Protein AF-A0A1D1YT71-F1 (afdb_monomer)

Nearest PDB structures (foldseek):
  8dk2-assembly1_B  TM=1.576E-01  e=5.682E+00  Pseudomonas aeruginosa PA14

InterPro domains:
  IPR008862 T-complex 11 [PF05794] (28-150)
  IPR008862 T-complex 11 [PTHR12832] (1-152)

Mean predicted aligned error: 9.85 Å

Radius of gyration: 20.02 Å; Cα contacts (8 Å, |Δi|>4): 114; chains: 1; bounding box: 42×35×65 Å

Organism: NCBI:txid1678845

Sequence (153 aa):
MLVLRQTLLSDNLASPRATDVENAALCAAKHLTELLAQEPDLGIKEVVEALIGSSSEDKLQARREVMTRVLSKSLQAGDAVFTRVSRAVYLAARGVVLGGSGTAGRKMAELALQPVGGTALLDQVVEMADVLIVMAVTSVQIHRAWYECLLEA

Foldseek 3Di:
DVLQLVVVVVVCPPDDPPVVSVVLQVVLVVQLVVVCVVPVPDDLLNNLCSNLPPDDDPVSVVVSVVSSVVVVQCPDPPHPLVVLQVVLLVQLLVLCLVVPLDPRSLVRNCVSCVVNVNNVCSVVSSVVSVVVNVVVVVCCVVCVVVVVVVVVD

pLDDT: mean 81.67, std 12.73, range [48.16, 95.94]

Secondary structure (DSSP, 8-state):
-HHHHHHHHHH-SS---HHHHHHHHHHHHHHHHHHHHH-TT--HHHHHHHHH-S---HHHHHHHHHHHHHHHHHTSTT-HHHHHHHHHHHHHHHHHHHH-SSHHHHHHHHHHHGGGT-GGGHHHHHHHHHHHHHHHHHHHHHHHHHHHHHH--

Structure (mmCIF, N/CA/C/O backbone):
data_AF-A0A1D1YT71-F1
#
_entry.id   AF-A0A1D1YT71-F1
#
loop_
_atom_site.group_PDB
_atom_site.id
_atom_site.type_symbol
_atom_site.label_atom_id
_atom_site.label_alt_id
_atom_site.label_comp_id
_atom_site.label_asym_id
_atom_site.label_entity_id
_atom_site.label_seq_id
_atom_site.pdbx_PDB_ins_code
_atom_site.Cartn_x
_atom_site.Cartn_y
_atom_site.Cartn_z
_atom_site.occupancy
_atom_site.B_iso_or_equiv
_atom_site.auth_seq_id
_atom_site.auth_comp_id
_atom_site.auth_asym_id
_atom_site.auth_atom_id
_atom_site.pdbx_PDB_model_num
ATOM 1 N N . MET A 1 1 ? -6.536 3.018 10.453 1.00 56.12 1 MET A N 1
ATOM 2 C CA . MET A 1 1 ? -7.088 4.362 10.758 1.00 56.12 1 MET A CA 1
ATOM 3 C C . MET A 1 1 ? -8.611 4.411 10.891 1.00 56.12 1 MET A C 1
ATOM 5 O O . MET A 1 1 ? -9.090 5.133 11.754 1.00 56.12 1 MET A O 1
ATOM 9 N N . LEU A 1 2 ? -9.391 3.659 10.099 1.00 62.75 2 LEU A N 1
ATOM 10 C CA . LEU A 1 2 ? -10.863 3.691 10.176 1.00 62.75 2 LEU A CA 1
ATOM 11 C C . LEU A 1 2 ? -11.424 3.157 11.509 1.00 62.75 2 LEU A C 1
ATOM 13 O O . LEU A 1 2 ? -12.247 3.813 12.133 1.00 62.75 2 LEU A O 1
ATOM 17 N N . VAL A 1 3 ? -10.924 2.007 11.976 1.00 61.34 3 VAL A N 1
ATOM 18 C CA . VAL A 1 3 ? -11.346 1.389 13.249 1.00 61.34 3 VAL A CA 1
ATOM 19 C C . VAL A 1 3 ? -10.958 2.266 14.443 1.00 61.34 3 VAL A C 1
ATOM 21 O O . VAL A 1 3 ? -11.766 2.495 15.334 1.00 61.34 3 VAL A O 1
ATOM 24 N N . LEU A 1 4 ? -9.754 2.851 14.430 1.00 62.16 4 LEU A N 1
ATOM 25 C CA . LEU A 1 4 ? -9.318 3.793 15.464 1.00 62.16 4 LEU A CA 1
ATOM 26 C C . LEU A 1 4 ? -10.224 5.036 15.506 1.00 62.16 4 LEU A C 1
ATOM 28 O O . LEU A 1 4 ? -10.697 5.401 16.575 1.00 62.16 4 LEU A O 1
ATOM 32 N N . ARG A 1 5 ? -10.558 5.619 14.346 1.00 62.72 5 ARG A N 1
ATOM 33 C CA . ARG A 1 5 ? -11.540 6.713 14.252 1.00 62.72 5 ARG A CA 1
ATOM 34 C C . ARG A 1 5 ? -12.908 6.309 14.804 1.00 62.72 5 ARG A C 1
ATOM 36 O O . ARG A 1 5 ? -13.463 7.037 15.614 1.00 62.72 5 ARG A O 1
ATOM 43 N N . GLN A 1 6 ? -13.434 5.152 14.402 1.00 66.00 6 GLN A N 1
ATOM 44 C CA . GLN A 1 6 ? -14.737 4.665 14.868 1.00 66.00 6 GLN A CA 1
ATOM 45 C C . GLN A 1 6 ? -14.760 4.447 16.387 1.00 66.00 6 GLN A C 1
ATOM 47 O O . GLN A 1 6 ? -15.718 4.848 17.035 1.00 66.00 6 GLN A O 1
ATOM 52 N N . THR A 1 7 ? -13.683 3.897 16.954 1.00 64.12 7 THR A N 1
ATOM 53 C CA . THR A 1 7 ? -13.553 3.689 18.408 1.00 64.12 7 THR A CA 1
ATOM 54 C C . THR A 1 7 ? -13.371 4.993 19.198 1.00 64.12 7 THR A C 1
ATOM 56 O O . THR A 1 7 ? -13.945 5.149 20.268 1.00 64.12 7 THR A O 1
ATOM 59 N N . LEU A 1 8 ? -12.628 5.975 18.672 1.00 61.50 8 LEU A N 1
ATOM 60 C CA . LEU A 1 8 ? -12.470 7.287 19.318 1.00 61.50 8 LEU A CA 1
ATOM 61 C C . LEU A 1 8 ? -13.751 8.134 19.266 1.00 61.50 8 LEU A C 1
ATOM 63 O O . LEU A 1 8 ? -14.002 8.924 20.176 1.00 61.50 8 LEU A O 1
ATOM 67 N N . LEU A 1 9 ? -14.559 7.973 18.216 1.00 63.56 9 LEU A N 1
ATOM 68 C CA . LEU A 1 9 ? -15.859 8.635 18.090 1.00 63.56 9 LEU A CA 1
ATOM 69 C C . LEU A 1 9 ? -16.934 7.987 18.972 1.00 63.56 9 LEU A C 1
ATOM 71 O O . LEU A 1 9 ? -17.823 8.694 19.434 1.00 63.56 9 LEU A O 1
ATOM 75 N N . SER A 1 10 ? -16.859 6.677 19.233 1.00 65.00 10 SER A N 1
ATOM 76 C CA . SER A 1 10 ? -17.808 5.996 20.125 1.00 65.00 10 SER A CA 1
ATOM 77 C C . SER A 1 10 ? -17.564 6.284 21.608 1.00 65.00 10 SER A C 1
ATOM 79 O O . SER A 1 10 ? -18.523 6.328 22.374 1.00 65.00 10 SER A O 1
ATOM 81 N N . ASP A 1 11 ? -16.307 6.495 22.015 1.00 59.28 11 ASP A N 1
ATOM 82 C CA . ASP A 1 11 ? -15.942 6.721 23.424 1.00 59.28 11 ASP A CA 1
ATOM 83 C C . ASP A 1 11 ? -16.261 8.148 23.909 1.00 59.28 11 ASP A C 1
ATOM 85 O O . ASP A 1 11 ? -16.484 8.370 25.099 1.00 59.28 11 ASP A O 1
ATOM 89 N N . ASN A 1 12 ? -16.331 9.126 23.001 1.00 54.72 12 ASN A N 1
ATOM 90 C CA . ASN A 1 12 ? -16.535 10.526 23.353 1.00 54.72 12 ASN A CA 1
ATOM 91 C C . ASN A 1 12 ? -17.955 11.017 23.029 1.00 54.72 12 ASN A C 1
ATOM 93 O O . ASN A 1 12 ? -18.184 11.744 22.062 1.00 54.72 12 ASN A O 1
ATOM 97 N N . LEU A 1 13 ? -18.909 10.686 23.900 1.00 51.53 13 LEU A N 1
ATOM 98 C CA . LEU A 1 13 ? -20.282 11.220 23.881 1.00 51.53 13 LEU A CA 1
ATOM 99 C C . LEU A 1 13 ? -20.378 12.746 24.127 1.00 51.53 13 LEU A C 1
ATOM 101 O O . LEU A 1 13 ? -21.465 13.311 24.028 1.00 51.53 13 LEU A O 1
ATOM 105 N N . ALA A 1 14 ? -19.261 13.432 24.394 1.00 48.16 14 ALA A N 1
ATOM 106 C CA . ALA A 1 14 ? -19.165 14.888 24.465 1.00 48.16 14 ALA A CA 1
ATOM 107 C C . ALA A 1 14 ? -18.188 15.399 23.391 1.00 48.16 14 ALA A C 1
ATOM 109 O O . ALA A 1 14 ? -16.982 15.407 23.600 1.00 48.16 14 ALA A O 1
ATOM 110 N N . SER A 1 15 ? -18.737 15.773 22.229 1.00 53.31 15 SER A N 1
ATOM 111 C CA . SER A 1 15 ? -18.116 16.490 21.098 1.00 53.31 15 SER A CA 1
ATOM 112 C C . 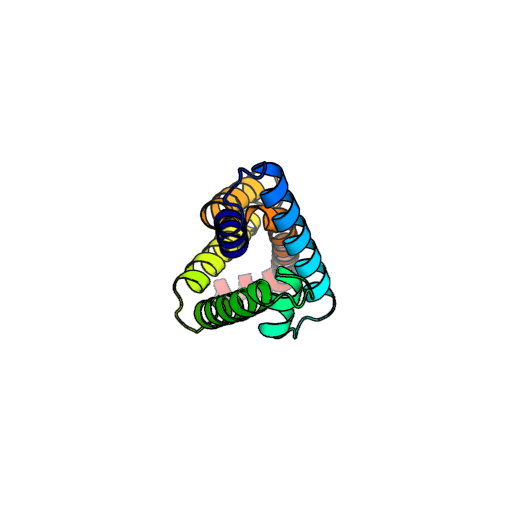SER A 1 15 ? -16.591 16.745 21.178 1.00 53.31 15 SER A C 1
ATOM 114 O O . SER A 1 15 ? -16.179 17.883 21.432 1.00 53.31 15 SER A O 1
ATOM 116 N N . PRO A 1 16 ? -15.728 15.756 20.874 1.00 53.00 16 PRO A N 1
ATOM 117 C CA . PRO A 1 16 ? -14.330 16.02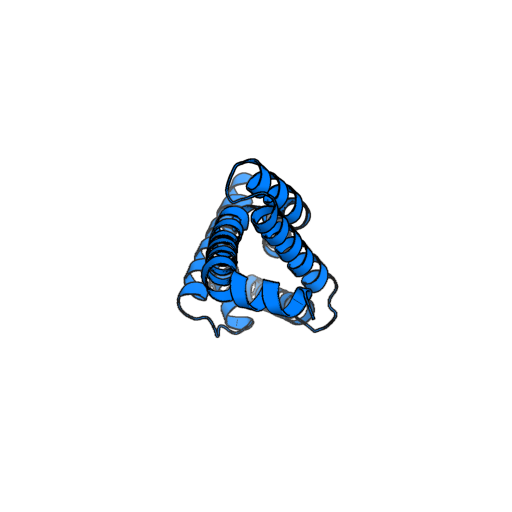9 20.562 1.00 53.00 16 PRO A CA 1
ATOM 118 C C . PRO A 1 16 ? -14.265 16.862 19.296 1.00 53.00 16 PRO A C 1
ATOM 120 O O . PRO A 1 16 ? -15.016 16.628 18.342 1.00 53.00 16 PRO A O 1
ATOM 123 N N . ARG A 1 17 ? -13.324 17.800 19.235 1.00 55.88 17 ARG A N 1
ATOM 124 C CA . ARG A 1 17 ? -13.031 18.486 17.982 1.00 55.88 17 ARG A CA 1
ATOM 125 C C . ARG A 1 17 ? -12.552 17.430 16.983 1.00 55.88 17 ARG A C 1
ATOM 127 O O . ARG A 1 17 ? -11.649 16.657 17.289 1.00 55.88 17 ARG A O 1
ATOM 134 N N . ALA A 1 18 ? -13.149 17.382 15.792 1.00 58.09 18 ALA A N 1
ATOM 135 C CA . ALA A 1 18 ? -12.798 16.396 14.761 1.00 58.09 18 ALA A CA 1
ATOM 136 C C . ALA A 1 18 ? -11.283 16.357 14.465 1.00 58.09 18 ALA A C 1
ATOM 138 O O . ALA A 1 18 ? -10.732 15.295 14.186 1.00 58.09 18 ALA A O 1
ATOM 139 N N . THR A 1 19 ? -10.608 17.501 14.625 1.00 61.88 19 THR A N 1
ATOM 140 C CA . THR A 1 19 ? -9.155 17.665 14.505 1.00 61.88 19 THR A CA 1
ATOM 141 C C . THR A 1 19 ? -8.359 16.851 15.521 1.00 61.88 19 THR A C 1
ATOM 143 O O . THR A 1 19 ? -7.293 16.347 15.191 1.00 61.88 19 THR A O 1
ATOM 146 N N . ASP A 1 20 ? -8.859 16.684 16.743 1.00 64.19 20 ASP A N 1
ATOM 147 C CA . ASP A 1 20 ? -8.115 16.035 17.827 1.00 64.19 20 ASP A CA 1
ATOM 148 C C . ASP A 1 20 ? -8.118 14.515 17.644 1.00 64.19 20 ASP A C 1
ATOM 150 O O . ASP A 1 20 ? -7.098 13.851 17.826 1.00 64.19 20 ASP A O 1
ATOM 154 N N . VAL A 1 21 ? -9.245 13.973 17.169 1.00 62.84 21 VAL A N 1
ATOM 155 C CA . VAL A 1 21 ? -9.373 12.564 16.770 1.00 62.84 21 VAL A CA 1
ATOM 156 C C . VAL A 1 21 ? -8.480 12.261 15.565 1.00 62.84 21 VAL A C 1
ATOM 158 O O . VAL A 1 21 ? -7.852 11.203 15.509 1.00 62.84 21 VAL A O 1
ATOM 161 N N . GLU A 1 22 ? -8.393 13.185 14.607 1.00 64.06 22 GLU A N 1
ATOM 162 C CA . GLU A 1 22 ? -7.529 13.039 13.434 1.00 64.06 22 GLU A CA 1
ATOM 163 C C . GLU A 1 22 ? -6.042 13.110 13.775 1.00 64.06 22 GLU A C 1
ATOM 165 O O . GLU A 1 22 ? -5.267 12.277 13.303 1.00 64.06 22 GLU A O 1
ATOM 170 N N . ASN A 1 23 ? -5.658 14.037 14.650 1.00 69.19 23 ASN A N 1
ATOM 171 C CA . ASN A 1 23 ? -4.286 14.182 15.120 1.00 69.19 23 ASN A CA 1
ATOM 172 C C . ASN A 1 23 ? -3.838 12.972 15.947 1.00 69.19 23 ASN A C 1
ATOM 174 O O . ASN A 1 23 ? -2.752 12.447 15.711 1.00 69.19 23 ASN A O 1
ATOM 178 N N . ALA A 1 24 ? -4.681 12.473 16.858 1.00 70.88 24 ALA A N 1
ATOM 179 C CA . ALA A 1 24 ? -4.388 11.264 17.630 1.00 70.88 24 ALA A CA 1
ATOM 180 C C . ALA A 1 24 ? -4.202 10.046 16.715 1.00 70.88 24 ALA A C 1
ATOM 182 O O . ALA A 1 24 ? -3.267 9.261 16.877 1.00 70.88 24 ALA A O 1
ATOM 183 N N . ALA A 1 25 ? -5.061 9.925 15.703 1.00 69.50 25 ALA A N 1
ATOM 184 C CA . ALA A 1 25 ? -4.959 8.863 14.725 1.00 69.50 25 ALA A CA 1
ATOM 185 C C . ALA A 1 25 ? -3.659 8.981 13.903 1.00 69.50 25 ALA A C 1
ATOM 187 O O . ALA A 1 25 ? -2.973 7.980 13.693 1.00 69.50 25 ALA A O 1
ATOM 188 N N . LEU A 1 26 ? -3.291 10.189 13.458 1.00 72.06 26 LEU A N 1
ATOM 189 C CA . LEU A 1 26 ? -2.045 10.437 12.723 1.00 72.06 26 LEU A CA 1
ATOM 190 C C . LEU A 1 26 ? -0.807 10.130 13.571 1.00 72.06 26 LEU A C 1
ATOM 192 O O . LEU A 1 26 ? 0.125 9.513 13.061 1.00 72.06 26 LEU A O 1
ATOM 196 N N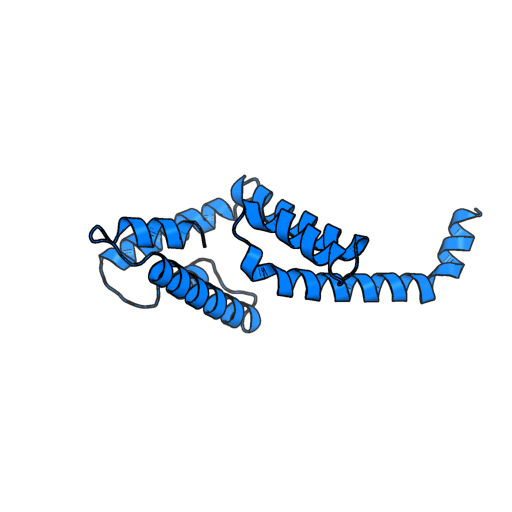 . CYS A 1 27 ? -0.803 10.499 14.853 1.00 76.81 27 CYS A N 1
ATOM 197 C CA . CYS A 1 27 ? 0.278 10.152 15.778 1.00 76.81 27 CYS A CA 1
ATOM 198 C C . CYS A 1 27 ? 0.412 8.635 15.950 1.00 76.81 27 CYS A C 1
ATOM 200 O O . CYS A 1 27 ? 1.516 8.113 15.824 1.00 76.81 27 CYS A O 1
ATOM 202 N N . ALA A 1 28 ? -0.698 7.917 16.152 1.00 73.75 28 ALA A N 1
ATOM 203 C CA . ALA A 1 28 ? -0.678 6.457 16.248 1.00 73.75 28 ALA A CA 1
ATOM 204 C C . ALA A 1 28 ? -0.183 5.800 14.946 1.00 73.75 28 ALA A C 1
ATOM 206 O O . ALA A 1 28 ? 0.583 4.841 14.985 1.00 73.75 28 ALA A O 1
ATOM 207 N N . ALA A 1 29 ? -0.572 6.335 13.783 1.00 73.94 29 ALA A N 1
ATOM 208 C CA . ALA A 1 29 ? -0.094 5.848 12.490 1.00 73.94 29 ALA A CA 1
ATOM 209 C C . ALA A 1 29 ? 1.413 6.079 12.296 1.00 73.94 29 ALA A C 1
ATOM 211 O O . ALA A 1 29 ? 2.104 5.178 11.822 1.00 73.94 29 ALA A O 1
ATOM 212 N N . LYS A 1 30 ? 1.933 7.251 12.685 1.00 80.50 30 LYS A N 1
ATOM 213 C CA . LYS A 1 30 ? 3.375 7.541 12.650 1.00 80.50 30 LYS A CA 1
ATOM 214 C C . LYS A 1 30 ? 4.154 6.610 13.574 1.00 80.50 30 LYS A C 1
ATOM 216 O O . LYS A 1 30 ? 5.086 5.963 13.117 1.00 80.50 30 LYS A O 1
ATOM 221 N N . HIS A 1 31 ? 3.706 6.467 14.819 1.00 82.56 31 HIS A N 1
ATOM 222 C CA . HIS A 1 31 ? 4.350 5.593 15.797 1.00 82.56 31 HIS A CA 1
ATOM 223 C C . HIS A 1 31 ? 4.385 4.130 15.336 1.00 82.56 31 HIS A C 1
ATOM 225 O O . HIS A 1 31 ? 5.425 3.482 15.396 1.00 82.56 31 HIS A O 1
ATOM 231 N N . LEU A 1 32 ? 3.274 3.625 14.792 1.00 81.62 32 LEU A N 1
ATOM 232 C CA . LEU A 1 32 ? 3.234 2.295 14.185 1.00 81.62 32 LEU A CA 1
ATOM 233 C C . LEU A 1 32 ? 4.209 2.141 13.019 1.00 81.62 32 LEU A C 1
ATOM 235 O O . LEU A 1 32 ? 4.829 1.096 12.873 1.00 81.62 32 LEU A O 1
ATOM 239 N N . THR A 1 33 ? 4.307 3.159 12.169 1.00 79.38 33 THR A N 1
ATOM 240 C CA . THR A 1 33 ? 5.202 3.137 11.010 1.00 79.38 33 THR A CA 1
ATOM 241 C C . THR A 1 33 ? 6.661 3.069 11.455 1.00 79.38 33 THR A C 1
ATOM 243 O O . THR A 1 33 ? 7.435 2.303 10.892 1.00 79.38 33 THR A O 1
ATOM 246 N N . GLU A 1 34 ? 7.027 3.834 12.483 1.00 84.94 34 GLU A N 1
ATOM 247 C CA . GLU A 1 34 ? 8.368 3.819 13.075 1.00 84.94 34 GLU A CA 1
ATOM 248 C C . GLU A 1 34 ? 8.687 2.468 13.729 1.00 84.94 34 GLU A C 1
ATOM 250 O O . GLU A 1 34 ? 9.774 1.935 13.516 1.00 84.94 34 GLU A O 1
ATOM 255 N N . LEU A 1 35 ? 7.732 1.881 14.460 1.00 84.75 35 LEU A N 1
ATOM 256 C CA . LEU A 1 35 ? 7.891 0.551 15.056 1.00 84.75 35 LEU A CA 1
ATOM 257 C C . LEU A 1 35 ? 8.080 -0.536 13.993 1.00 84.75 35 LEU A C 1
ATOM 259 O O . LEU A 1 35 ? 9.013 -1.326 14.089 1.00 84.75 35 LEU A O 1
ATOM 263 N N . LEU A 1 36 ? 7.251 -0.537 12.946 1.00 81.56 36 LEU A N 1
ATOM 264 C CA . LEU A 1 36 ? 7.362 -1.495 11.840 1.00 81.56 36 LEU A CA 1
ATOM 265 C C . LEU A 1 36 ? 8.655 -1.324 11.028 1.00 81.56 36 LEU A C 1
ATOM 267 O O . LEU A 1 36 ? 9.122 -2.284 10.422 1.00 81.56 36 LEU A O 1
ATOM 271 N N . ALA A 1 37 ? 9.239 -0.122 11.006 1.00 81.62 37 ALA A N 1
ATOM 272 C CA . ALA A 1 37 ? 10.533 0.113 10.372 1.00 81.62 37 ALA A CA 1
ATOM 273 C C . ALA A 1 37 ? 11.707 -0.467 11.184 1.00 81.62 37 ALA A C 1
ATOM 275 O O . ALA A 1 37 ? 12.736 -0.801 10.599 1.00 81.62 37 ALA A O 1
ATOM 276 N N . GLN A 1 38 ? 11.570 -0.580 12.510 1.00 85.50 38 GLN A N 1
ATOM 277 C CA . GLN A 1 38 ? 12.596 -1.146 13.396 1.00 85.50 38 GLN A CA 1
ATOM 278 C C . GLN A 1 38 ? 12.452 -2.665 13.554 1.00 85.50 38 GLN A C 1
ATOM 280 O O . GLN A 1 38 ? 13.454 -3.378 13.521 1.00 85.50 38 GLN A O 1
ATOM 285 N N . GLU A 1 39 ? 11.220 -3.159 13.689 1.00 83.06 39 GLU A N 1
ATOM 286 C CA . GLU A 1 39 ? 10.907 -4.573 13.901 1.00 83.06 39 GLU A CA 1
ATOM 287 C C . GLU A 1 39 ? 9.877 -5.060 12.865 1.00 83.06 39 GLU A C 1
ATOM 289 O O . GLU A 1 39 ? 8.669 -4.904 13.056 1.00 83.06 39 GLU A O 1
ATOM 294 N N . PRO A 1 40 ? 10.318 -5.670 11.749 1.00 71.81 40 PRO A N 1
ATOM 295 C CA . PRO A 1 40 ? 9.402 -6.117 10.698 1.00 71.81 40 PRO A CA 1
ATOM 296 C C . PRO A 1 40 ? 8.538 -7.323 11.113 1.00 71.81 40 PRO A C 1
ATOM 298 O O . PRO A 1 40 ? 7.478 -7.535 10.527 1.00 71.81 40 PRO A O 1
ATOM 301 N N . ASP A 1 41 ? 8.950 -8.074 12.142 1.00 79.06 41 ASP A N 1
ATOM 302 C CA . ASP A 1 41 ? 8.287 -9.298 12.623 1.00 79.06 41 ASP A CA 1
ATOM 303 C C . ASP A 1 41 ? 7.338 -9.047 13.816 1.00 79.06 41 ASP A C 1
ATOM 305 O O . ASP A 1 41 ? 7.167 -9.893 14.697 1.00 79.06 41 ASP A O 1
ATOM 309 N N . LEU A 1 42 ? 6.704 -7.872 13.861 1.00 80.94 42 LEU A N 1
ATOM 310 C CA . LEU A 1 42 ? 5.731 -7.528 14.899 1.00 80.94 42 LEU A CA 1
ATOM 311 C C . LEU A 1 42 ? 4.450 -8.366 14.774 1.00 80.94 42 LEU A C 1
ATOM 313 O O . LEU A 1 42 ? 3.805 -8.436 13.723 1.00 80.94 42 LEU A O 1
ATOM 317 N N . GLY A 1 43 ? 4.033 -8.967 15.887 1.00 83.25 43 GLY A N 1
ATOM 318 C CA . GLY A 1 43 ? 2.766 -9.676 15.974 1.00 83.25 43 GLY A CA 1
ATOM 319 C C . GLY A 1 43 ? 1.555 -8.735 16.041 1.00 83.25 43 GLY A C 1
ATOM 320 O O . GLY A 1 43 ? 1.631 -7.528 16.280 1.00 83.25 43 GLY A O 1
ATOM 321 N N . ILE A 1 44 ? 0.367 -9.309 15.832 1.00 83.75 44 ILE A N 1
ATOM 322 C CA . ILE A 1 44 ? 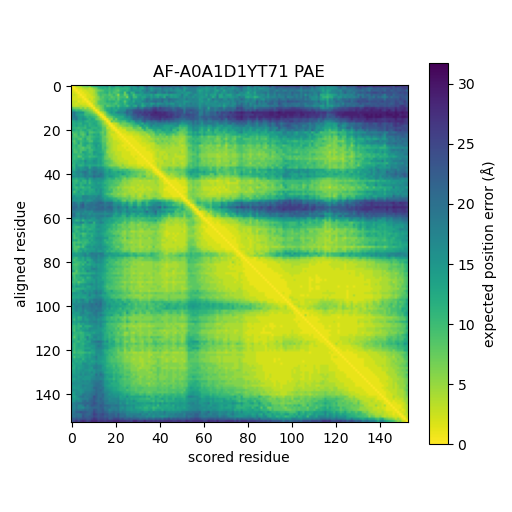-0.902 -8.556 15.825 1.00 83.75 44 ILE A CA 1
ATOM 323 C C . ILE A 1 44 ? -1.172 -7.905 17.188 1.00 83.75 44 ILE A C 1
ATOM 325 O O . ILE A 1 44 ? -1.829 -6.866 17.254 1.00 83.75 44 ILE A O 1
ATOM 329 N N . LYS A 1 45 ? -0.702 -8.515 18.282 1.00 82.31 45 LYS A N 1
ATOM 330 C CA . LYS A 1 45 ? -0.919 -7.981 19.628 1.00 82.31 45 LYS A CA 1
ATOM 331 C C . LYS A 1 45 ? -0.129 -6.695 19.805 1.00 82.31 45 LYS A C 1
ATOM 333 O O . LYS A 1 45 ? -0.730 -5.685 20.142 1.00 82.31 45 LYS A O 1
ATOM 338 N N . GLU A 1 46 ? 1.150 -6.727 19.471 1.00 81.81 46 GLU A N 1
ATOM 339 C CA . GLU A 1 46 ? 2.111 -5.632 19.562 1.00 81.81 46 GLU A CA 1
ATOM 340 C C . GLU A 1 46 ? 1.654 -4.430 18.719 1.00 81.81 46 GLU A C 1
ATOM 342 O O . GLU A 1 46 ? 1.629 -3.296 19.200 1.00 81.81 46 GLU A O 1
ATOM 347 N N . VAL A 1 47 ? 1.151 -4.686 17.505 1.00 83.75 47 VAL A N 1
ATOM 348 C CA . VAL A 1 47 ? 0.529 -3.657 16.651 1.00 83.75 47 VAL A CA 1
ATOM 349 C C . VAL A 1 47 ? -0.683 -3.007 17.333 1.00 83.75 47 VAL A C 1
ATOM 351 O O . VAL A 1 47 ? -0.861 -1.789 17.271 1.00 83.75 47 VAL A O 1
ATOM 354 N N . VAL A 1 48 ? -1.534 -3.789 18.001 1.00 82.56 48 VAL A N 1
ATOM 355 C CA . VAL A 1 48 ? -2.683 -3.244 18.743 1.00 82.56 48 VAL A CA 1
ATOM 356 C C . VAL A 1 48 ? -2.238 -2.432 19.957 1.00 82.56 48 VAL A C 1
ATOM 358 O O . VAL A 1 48 ? -2.854 -1.404 20.248 1.00 82.56 48 VAL A O 1
ATOM 361 N N . GLU A 1 49 ? -1.178 -2.846 20.651 1.00 81.50 49 GLU A N 1
ATOM 362 C CA . GLU A 1 49 ? -0.646 -2.092 21.792 1.00 81.50 49 GLU A CA 1
ATOM 363 C C . GLU A 1 49 ? -0.120 -0.723 21.358 1.00 81.50 49 GLU A C 1
ATOM 365 O O . GLU A 1 49 ? -0.443 0.283 21.990 1.00 81.50 49 GLU A O 1
ATOM 370 N N . ALA A 1 50 ? 0.581 -0.667 20.226 1.00 78.19 50 ALA A N 1
ATOM 371 C CA . ALA A 1 50 ? 1.044 0.583 19.633 1.00 78.19 50 ALA A CA 1
ATOM 372 C C . ALA A 1 50 ? -0.105 1.508 19.175 1.00 78.19 50 ALA A C 1
ATOM 374 O O . ALA A 1 50 ? 0.048 2.729 19.167 1.00 78.19 50 ALA A O 1
ATOM 375 N N . LEU A 1 51 ? -1.273 0.954 18.819 1.00 74.38 51 LEU A N 1
ATOM 376 C CA . LEU A 1 51 ? -2.462 1.718 18.400 1.00 74.38 51 LEU A CA 1
ATOM 377 C C . LEU A 1 51 ? -3.271 2.312 19.556 1.00 74.38 51 LEU A C 1
ATOM 379 O O . LEU A 1 51 ? -3.840 3.393 19.404 1.00 74.38 51 LEU A O 1
ATOM 383 N N . ILE A 1 52 ? -3.403 1.575 20.660 1.00 72.62 52 ILE A N 1
ATOM 384 C CA . ILE A 1 52 ? -4.263 1.945 21.799 1.00 72.62 52 ILE A CA 1
ATOM 385 C C . ILE A 1 52 ? -3.454 2.642 22.906 1.00 72.62 52 ILE A C 1
ATOM 387 O O . ILE A 1 52 ? -4.022 3.369 23.721 1.00 72.62 52 ILE A O 1
ATOM 391 N N . GLY A 1 53 ? -2.130 2.477 22.907 1.00 65.00 53 GLY A N 1
ATOM 392 C CA . GLY A 1 53 ? -1.272 2.860 24.020 1.00 65.00 53 GLY A CA 1
ATOM 393 C C . GLY A 1 53 ? -1.293 1.805 25.131 1.00 65.00 53 GLY A C 1
ATOM 394 O O . GLY A 1 53 ? -2.177 0.949 25.206 1.00 65.00 53 GLY A O 1
ATOM 395 N N . SER A 1 54 ? -0.296 1.847 26.011 1.00 56.19 54 SER A N 1
ATOM 396 C CA . SER A 1 54 ? -0.065 0.848 27.066 1.00 56.19 54 SER A CA 1
ATOM 397 C C . SER A 1 54 ? -0.931 1.021 28.327 1.00 56.19 54 SER A C 1
ATOM 399 O O . SER A 1 54 ? -0.657 0.385 29.342 1.00 56.19 54 SER A O 1
ATOM 401 N N . SER A 1 55 ? -1.964 1.872 28.304 1.00 54.22 55 SER A N 1
ATOM 402 C CA . SER A 1 55 ? -2.767 2.165 29.500 1.00 54.22 55 SER A CA 1
ATOM 403 C C . SER A 1 55 ? -3.730 1.020 29.849 1.00 54.22 55 SER A C 1
ATOM 405 O O . SER A 1 55 ? -4.413 0.476 28.981 1.00 54.22 55 SER A O 1
ATOM 407 N N . SER A 1 56 ? -3.775 0.659 31.135 1.00 54.00 56 SER A N 1
ATOM 408 C CA . SER A 1 56 ? -4.432 -0.539 31.672 1.00 54.00 56 SER A CA 1
ATOM 409 C C . SER A 1 56 ? -5.861 -0.311 32.178 1.00 54.00 56 SER A C 1
ATOM 411 O O . SER A 1 56 ? -6.326 -1.060 33.033 1.00 54.00 56 SER A O 1
ATOM 413 N N . GLU A 1 57 ? -6.556 0.737 31.734 1.00 66.19 57 GLU A N 1
ATOM 414 C CA . GLU A 1 57 ? -7.953 0.925 32.141 1.00 66.19 57 GLU A CA 1
ATOM 415 C C . GLU A 1 57 ? -8.834 -0.206 31.586 1.00 66.19 57 GLU A C 1
ATOM 417 O O . GLU A 1 57 ? -8.715 -0.577 30.418 1.00 66.19 57 GLU A O 1
ATOM 422 N N . ASP A 1 58 ? -9.771 -0.726 32.384 1.00 60.09 58 ASP A N 1
ATOM 423 C CA . ASP A 1 58 ? -10.638 -1.858 32.004 1.00 60.09 58 ASP A CA 1
ATOM 424 C C . ASP A 1 58 ? -11.395 -1.631 30.677 1.00 60.09 58 ASP A C 1
ATOM 426 O O . ASP A 1 58 ? -11.646 -2.564 29.908 1.00 60.09 58 ASP A O 1
ATOM 430 N N . LYS A 1 59 ? -11.707 -0.368 30.348 1.00 62.50 59 LYS A N 1
ATOM 431 C CA . LYS A 1 59 ? -12.305 0.029 29.059 1.00 62.50 59 LYS A CA 1
ATOM 432 C C . LYS A 1 59 ? -11.343 -0.146 27.876 1.00 62.50 59 LYS A C 1
ATOM 434 O O . LYS A 1 59 ? -11.775 -0.504 26.780 1.00 62.50 59 LYS A O 1
ATOM 439 N N . LEU A 1 60 ? -10.046 0.070 28.088 1.00 69.81 60 LEU A N 1
ATOM 440 C CA . LEU A 1 60 ? -9.001 -0.120 27.081 1.00 69.81 60 LEU A CA 1
ATOM 441 C C . LEU A 1 60 ? -8.704 -1.604 26.847 1.00 69.81 60 LEU A C 1
ATOM 443 O O . LEU A 1 60 ? -8.408 -1.984 25.714 1.00 69.81 60 LEU A O 1
ATOM 447 N N . GLN A 1 61 ? -8.876 -2.454 27.863 1.00 73.88 61 GLN A N 1
ATOM 448 C CA . GLN A 1 61 ? -8.706 -3.902 27.720 1.00 73.88 61 GLN A CA 1
ATOM 449 C C . GLN A 1 61 ? -9.762 -4.516 26.788 1.00 73.88 61 GLN A C 1
ATOM 451 O O . GLN A 1 61 ? -9.418 -5.218 25.834 1.00 73.88 61 GLN A O 1
ATOM 456 N N . ALA A 1 62 ? -11.043 -4.181 26.983 1.00 75.75 62 ALA A N 1
ATOM 457 C CA . ALA A 1 62 ? -12.110 -4.617 26.077 1.00 75.75 62 ALA A CA 1
ATOM 458 C C . ALA A 1 62 ? -11.878 -4.114 24.636 1.00 75.75 62 ALA A C 1
ATOM 460 O O . ALA A 1 62 ? -12.107 -4.832 23.659 1.00 75.75 62 ALA A O 1
ATOM 461 N N . ARG A 1 63 ? -11.360 -2.888 24.490 1.00 72.12 63 ARG A N 1
ATOM 462 C CA . ARG A 1 63 ? -11.011 -2.293 23.192 1.00 72.12 63 ARG A CA 1
ATOM 463 C C . ARG A 1 63 ? -9.839 -3.007 22.519 1.00 72.12 63 ARG A C 1
ATOM 465 O O . ARG A 1 63 ? -9.895 -3.238 21.309 1.00 72.12 63 ARG A O 1
ATOM 472 N N . ARG A 1 64 ? -8.818 -3.397 23.287 1.00 80.00 64 ARG A N 1
ATOM 473 C CA . ARG A 1 64 ? -7.676 -4.193 22.819 1.00 80.00 64 ARG A CA 1
ATOM 474 C C . ARG A 1 64 ? -8.154 -5.522 22.251 1.00 80.00 64 ARG A C 1
ATOM 476 O O . ARG A 1 64 ? -7.836 -5.832 21.108 1.00 80.00 64 ARG A O 1
ATOM 483 N N . GLU A 1 65 ? -9.005 -6.245 22.972 1.00 82.62 65 GLU A N 1
ATOM 484 C CA . GLU A 1 65 ? -9.547 -7.526 22.501 1.00 82.62 65 GLU A CA 1
ATOM 485 C C . GLU A 1 65 ? -10.359 -7.397 21.208 1.00 82.62 65 GLU A C 1
ATOM 487 O O . GLU A 1 65 ? -10.184 -8.191 20.276 1.00 82.62 65 GLU A O 1
ATOM 492 N N . VAL A 1 66 ? -11.224 -6.380 21.120 1.00 82.56 66 VAL A N 1
ATOM 493 C CA . VAL A 1 66 ? -11.995 -6.107 19.899 1.00 82.56 66 VAL A CA 1
ATOM 494 C C . VAL A 1 66 ? -11.057 -5.786 18.738 1.00 82.56 66 VAL A C 1
ATOM 496 O O . VAL A 1 66 ? -11.210 -6.356 1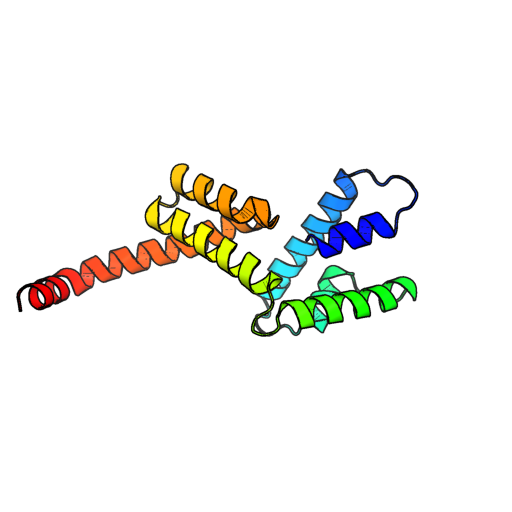7.658 1.00 82.56 66 VAL A O 1
ATOM 499 N N . MET A 1 67 ? -10.063 -4.922 18.946 1.00 80.94 67 MET A N 1
ATOM 500 C CA . MET A 1 67 ? -9.145 -4.506 17.887 1.00 80.94 67 MET A CA 1
ATOM 501 C C . MET A 1 67 ? -8.243 -5.654 17.424 1.00 80.94 67 MET A C 1
ATOM 503 O O . MET A 1 67 ? -8.098 -5.846 16.218 1.00 80.94 67 MET A O 1
ATOM 507 N N . THR A 1 68 ? -7.729 -6.477 18.343 1.00 85.75 68 THR A N 1
ATOM 508 C CA . THR A 1 68 ? -6.983 -7.702 18.016 1.00 85.75 68 THR A CA 1
ATOM 509 C C . THR A 1 68 ? -7.838 -8.664 17.202 1.00 85.75 68 THR A C 1
ATOM 511 O O . THR A 1 68 ? -7.377 -9.172 16.180 1.00 85.75 68 THR A O 1
ATOM 514 N N . ARG A 1 69 ? -9.101 -8.884 17.590 1.00 86.00 69 ARG A N 1
ATOM 515 C CA . ARG A 1 69 ? -10.015 -9.762 16.845 1.00 86.00 69 ARG A CA 1
ATOM 516 C C . ARG A 1 69 ? -10.307 -9.222 15.446 1.00 86.00 69 ARG A C 1
ATOM 518 O O . ARG A 1 69 ? -10.288 -9.984 14.483 1.00 86.00 69 ARG A O 1
ATOM 525 N N . VAL A 1 70 ? -10.569 -7.921 15.328 1.00 85.38 70 VAL A N 1
ATOM 526 C CA . VAL A 1 70 ? -10.853 -7.265 14.043 1.00 85.38 70 VAL A CA 1
ATOM 527 C C . VAL A 1 70 ? -9.633 -7.309 13.130 1.00 85.38 70 VAL A C 1
ATOM 529 O O . VAL A 1 70 ? -9.780 -7.684 11.970 1.00 85.38 70 VAL A O 1
ATOM 532 N N . LEU A 1 71 ? -8.440 -6.981 13.630 1.00 84.94 71 LEU A N 1
ATOM 533 C CA . LEU A 1 71 ? -7.198 -7.049 12.854 1.00 84.94 71 LEU A CA 1
ATOM 534 C C . LEU A 1 71 ? -6.876 -8.481 12.438 1.00 84.94 71 LEU A C 1
ATOM 536 O O . LEU A 1 71 ? -6.623 -8.720 11.264 1.00 84.94 71 LEU A O 1
ATOM 540 N N . SER A 1 72 ? -6.962 -9.439 13.361 1.00 87.25 72 SER A N 1
ATOM 541 C CA . SER A 1 72 ? -6.706 -10.850 13.062 1.00 87.25 72 SER A CA 1
ATOM 542 C C . SER A 1 72 ? -7.647 -11.392 11.990 1.00 87.25 72 SER A C 1
ATOM 544 O O . SER A 1 72 ? -7.190 -12.028 11.043 1.00 87.25 72 SER A O 1
ATOM 546 N N . LYS A 1 73 ? -8.943 -11.073 12.081 1.00 88.06 73 LYS A N 1
ATOM 547 C CA . LYS A 1 73 ? -9.916 -11.456 11.056 1.00 88.06 73 LYS A CA 1
ATOM 548 C C . LYS A 1 73 ? -9.655 -10.745 9.728 1.00 88.06 73 LYS A C 1
ATOM 550 O O . LYS A 1 73 ? -9.704 -11.380 8.684 1.00 88.06 73 LYS A O 1
ATOM 555 N N . SER A 1 74 ? -9.346 -9.449 9.777 1.00 85.25 74 SER A N 1
ATOM 556 C CA . SER A 1 74 ? -9.093 -8.654 8.572 1.00 85.25 74 SER A CA 1
ATOM 557 C C . SER A 1 74 ? -7.854 -9.133 7.821 1.00 85.25 74 SER A C 1
ATOM 559 O O . SER A 1 74 ? -7.819 -9.013 6.611 1.00 85.25 74 SER A O 1
ATOM 561 N N . LEU A 1 75 ? -6.844 -9.666 8.513 1.00 86.25 75 LEU A N 1
ATOM 562 C CA . LEU A 1 75 ? -5.610 -10.189 7.912 1.00 86.25 75 LEU A CA 1
ATOM 563 C C . LEU A 1 75 ? -5.724 -11.652 7.456 1.00 86.25 75 LEU A C 1
ATOM 565 O O . LEU A 1 75 ? -4.775 -12.194 6.889 1.00 86.25 75 LEU A O 1
ATOM 569 N N . GLN A 1 76 ? -6.857 -12.310 7.700 1.00 88.31 76 GLN A N 1
ATOM 570 C CA . GLN A 1 76 ? -7.057 -13.692 7.289 1.00 88.31 76 GLN A CA 1
ATOM 571 C C . GLN A 1 76 ? -7.145 -13.803 5.759 1.00 88.31 76 GLN A C 1
ATOM 573 O O . GLN A 1 76 ? -7.658 -12.920 5.068 1.00 88.31 76 GLN A O 1
ATOM 578 N N . ALA A 1 77 ? -6.657 -14.920 5.215 1.00 84.88 77 ALA A N 1
ATOM 579 C CA . ALA A 1 77 ? -6.732 -15.192 3.785 1.00 84.88 77 ALA A CA 1
ATOM 580 C C . ALA A 1 77 ? -8.185 -15.124 3.281 1.00 84.88 77 ALA A C 1
ATOM 582 O O . ALA A 1 77 ? -9.080 -15.757 3.841 1.00 84.88 77 ALA A O 1
ATOM 583 N N . GLY A 1 78 ? -8.405 -14.362 2.207 1.00 85.19 78 GLY A N 1
ATOM 584 C CA . GLY A 1 78 ? -9.725 -14.177 1.601 1.00 85.19 78 GLY A CA 1
ATOM 585 C C . GLY A 1 78 ? -10.594 -13.098 2.253 1.00 85.19 78 GLY A C 1
ATOM 586 O O . GLY A 1 78 ? -11.722 -12.893 1.805 1.00 85.19 78 GLY A O 1
ATOM 587 N N . ASP A 1 79 ? -10.098 -12.378 3.265 1.00 91.88 79 ASP A N 1
ATOM 588 C CA . ASP A 1 79 ? -10.851 -11.272 3.848 1.00 91.88 79 ASP A CA 1
ATOM 589 C C . ASP A 1 79 ? -11.028 -10.107 2.851 1.00 91.88 79 ASP A C 1
ATOM 591 O O . ASP A 1 79 ? -10.118 -9.702 2.111 1.00 91.88 79 ASP A O 1
ATOM 595 N N . ALA A 1 80 ? -12.243 -9.557 2.823 1.00 89.38 80 ALA A N 1
ATOM 596 C CA . ALA A 1 80 ? -12.625 -8.503 1.891 1.00 89.38 80 ALA A CA 1
ATOM 597 C C . ALA A 1 80 ? -11.929 -7.166 2.196 1.00 89.38 80 ALA A C 1
ATOM 599 O O . ALA A 1 80 ? -11.654 -6.397 1.269 1.00 89.38 80 ALA A O 1
ATOM 600 N N . VAL A 1 81 ? -11.623 -6.883 3.467 1.00 88.38 81 VAL A N 1
ATOM 601 C CA . VAL A 1 81 ? -10.912 -5.669 3.884 1.00 88.38 81 VAL A CA 1
ATOM 602 C C . VAL A 1 81 ? -9.471 -5.739 3.403 1.00 88.38 81 VAL A C 1
ATOM 604 O O . VAL A 1 81 ? -9.033 -4.818 2.712 1.00 88.38 81 VAL A O 1
ATOM 607 N N . PHE A 1 82 ? -8.759 -6.838 3.671 1.00 89.06 82 PHE A N 1
ATOM 608 C CA . PHE A 1 82 ? -7.385 -6.999 3.186 1.00 89.06 82 PHE A CA 1
ATOM 609 C C . PHE A 1 82 ? -7.303 -6.966 1.663 1.00 89.06 82 PHE A C 1
ATOM 611 O O . PHE A 1 82 ? -6.466 -6.257 1.105 1.00 89.06 82 PHE A O 1
A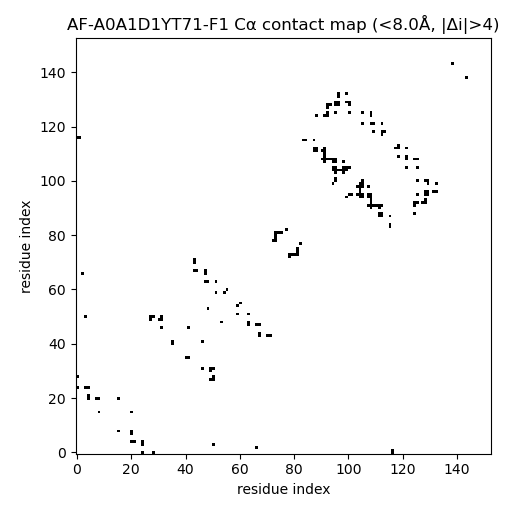TOM 618 N N . THR A 1 83 ? -8.218 -7.649 0.972 1.00 92.38 83 THR A N 1
ATOM 619 C CA . THR A 1 83 ? -8.264 -7.640 -0.499 1.00 92.38 83 THR A CA 1
ATOM 620 C C . THR A 1 83 ? -8.503 -6.231 -1.047 1.00 92.38 83 THR A C 1
ATOM 622 O O . THR A 1 83 ? -7.867 -5.809 -2.013 1.00 92.38 83 THR A O 1
ATOM 625 N N . ARG A 1 84 ? -9.396 -5.457 -0.421 1.00 92.12 84 ARG A N 1
ATOM 626 C CA . ARG A 1 84 ? -9.680 -4.075 -0.830 1.00 92.12 84 ARG A CA 1
ATOM 627 C C . ARG A 1 84 ? -8.489 -3.148 -0.588 1.00 92.12 84 ARG A C 1
ATOM 629 O O . ARG A 1 84 ? -8.167 -2.350 -1.467 1.00 92.12 84 ARG A O 1
ATOM 636 N N . VAL A 1 85 ? -7.849 -3.247 0.577 1.00 91.56 85 VAL A N 1
ATOM 637 C CA . VAL A 1 85 ? -6.694 -2.415 0.954 1.00 91.56 85 VAL A CA 1
ATOM 638 C C . VAL A 1 85 ? -5.490 -2.740 0.070 1.00 91.56 85 VAL A C 1
ATOM 640 O O . VAL A 1 85 ? -4.920 -1.837 -0.536 1.00 91.56 85 VAL A O 1
ATOM 643 N N . SER A 1 86 ? -5.142 -4.019 -0.073 1.00 91.75 86 SER A N 1
ATOM 644 C CA . SER A 1 86 ? -4.016 -4.457 -0.909 1.00 91.75 86 SER A CA 1
ATOM 645 C C . SER A 1 86 ? -4.216 -4.080 -2.377 1.00 91.75 86 SER A C 1
ATOM 647 O O . SER A 1 86 ? -3.289 -3.578 -3.012 1.00 91.75 86 SER A O 1
ATOM 649 N N . ARG A 1 87 ? -5.440 -4.207 -2.909 1.00 94.00 87 ARG A N 1
ATOM 650 C CA . ARG A 1 87 ? -5.765 -3.746 -4.266 1.00 94.00 87 ARG A CA 1
ATOM 651 C C . ARG A 1 87 ? -5.601 -2.235 -4.423 1.00 94.00 87 ARG A C 1
ATOM 653 O O . ARG A 1 87 ? -5.112 -1.799 -5.461 1.00 94.00 87 ARG A O 1
ATOM 660 N N . ALA A 1 88 ? -6.002 -1.440 -3.431 1.00 95.06 88 ALA A N 1
ATOM 661 C CA . ALA A 1 88 ? -5.815 0.010 -3.465 1.00 95.06 88 ALA A CA 1
ATOM 662 C C . ALA A 1 88 ? -4.326 0.387 -3.487 1.00 95.06 88 ALA A C 1
ATOM 664 O O . ALA A 1 88 ? -3.922 1.197 -4.318 1.00 95.06 88 ALA A O 1
ATOM 665 N N . VAL A 1 89 ? -3.506 -0.257 -2.649 1.00 94.25 89 VAL A N 1
ATOM 666 C CA . VAL A 1 89 ? -2.045 -0.061 -2.634 1.00 94.25 89 VAL A CA 1
ATOM 667 C C . VAL A 1 89 ? -1.417 -0.493 -3.961 1.00 94.25 89 VAL A C 1
ATOM 669 O O . VAL A 1 89 ? -0.622 0.251 -4.529 1.00 94.25 89 VAL A O 1
ATOM 672 N N . TYR A 1 90 ? -1.825 -1.640 -4.512 1.00 94.88 90 TYR A N 1
ATOM 673 C CA . TYR A 1 90 ? -1.366 -2.108 -5.821 1.00 94.88 90 TYR A CA 1
ATOM 674 C C . TYR A 1 90 ? -1.701 -1.115 -6.943 1.00 94.88 90 TYR A C 1
ATOM 676 O O . TYR A 1 90 ? -0.838 -0.783 -7.755 1.00 94.88 90 TYR A O 1
ATOM 684 N N . LEU A 1 91 ? -2.942 -0.618 -6.993 1.00 95.94 91 LEU A N 1
ATOM 685 C CA . LEU A 1 91 ? -3.354 0.375 -7.989 1.00 95.94 91 LEU A CA 1
ATOM 686 C C . LEU A 1 91 ? -2.596 1.691 -7.819 1.00 95.94 91 LEU A C 1
ATOM 688 O O . LEU A 1 91 ? -2.233 2.306 -8.820 1.00 95.94 91 LEU A O 1
ATOM 692 N N . ALA A 1 92 ? -2.326 2.093 -6.578 1.00 95.50 92 ALA A N 1
ATOM 693 C CA . ALA A 1 92 ? -1.555 3.288 -6.292 1.00 95.50 92 ALA A CA 1
ATOM 694 C C . ALA A 1 92 ? -0.112 3.157 -6.791 1.00 95.50 92 ALA A C 1
ATOM 696 O O . ALA A 1 92 ? 0.326 3.978 -7.594 1.00 95.50 92 ALA A O 1
ATOM 697 N N . ALA A 1 93 ? 0.581 2.079 -6.412 1.00 94.88 93 ALA A N 1
ATOM 698 C CA . ALA A 1 93 ? 1.938 1.793 -6.870 1.00 94.88 93 ALA A CA 1
ATOM 699 C C . ALA A 1 93 ? 2.006 1.693 -8.401 1.00 94.88 93 ALA A C 1
ATOM 701 O O . ALA A 1 93 ? 2.855 2.319 -9.029 1.00 94.88 93 ALA A O 1
ATOM 702 N N . ARG A 1 94 ? 1.057 0.986 -9.029 1.00 94.31 94 ARG A N 1
ATOM 703 C CA . ARG A 1 94 ? 0.961 0.891 -10.494 1.00 94.31 94 ARG A CA 1
ATOM 704 C C . ARG A 1 94 ? 0.741 2.256 -11.151 1.00 94.31 94 ARG A C 1
ATOM 706 O O . ARG A 1 94 ? 1.308 2.510 -12.210 1.00 94.31 94 ARG A O 1
ATOM 713 N N . GLY A 1 95 ? -0.065 3.122 -10.540 1.00 94.06 95 GLY A N 1
ATOM 714 C CA . GLY A 1 95 ? -0.271 4.496 -10.994 1.00 94.06 95 GLY A CA 1
ATOM 715 C C . GLY A 1 95 ? 1.024 5.309 -10.999 1.00 94.06 95 GLY A C 1
ATOM 716 O O . GLY A 1 95 ? 1.280 6.023 -11.965 1.00 94.06 95 GLY A O 1
ATOM 717 N N . VAL A 1 96 ? 1.870 5.148 -9.977 1.00 95.62 96 VAL A N 1
ATOM 718 C CA . VAL A 1 96 ? 3.193 5.794 -9.925 1.00 95.62 96 VAL A CA 1
ATOM 719 C C . VAL A 1 96 ? 4.158 5.174 -10.933 1.00 95.62 96 VAL A C 1
ATOM 721 O O . VAL A 1 96 ? 4.789 5.906 -11.683 1.00 95.62 96 VAL A O 1
ATOM 724 N N . VAL A 1 97 ? 4.241 3.844 -11.024 1.00 94.19 97 VAL A N 1
ATOM 725 C CA . VAL A 1 97 ? 5.158 3.169 -11.962 1.00 94.19 97 VAL A CA 1
ATOM 726 C C . VAL A 1 97 ? 4.852 3.539 -13.417 1.00 94.19 97 VAL A C 1
ATOM 728 O O . VAL A 1 97 ? 5.769 3.783 -14.195 1.00 94.19 97 VAL A O 1
ATOM 731 N N . LEU A 1 98 ? 3.571 3.616 -13.794 1.00 91.62 98 LEU A N 1
ATOM 732 C CA . LEU A 1 98 ? 3.164 3.952 -15.165 1.00 91.62 98 LEU A CA 1
ATOM 733 C C . LEU A 1 98 ? 3.095 5.464 -15.430 1.00 91.62 98 LEU A C 1
ATOM 735 O O . LEU A 1 98 ? 3.273 5.891 -16.566 1.00 91.62 98 LEU A O 1
ATOM 739 N N . GLY A 1 99 ? 2.798 6.269 -14.407 1.00 90.00 99 GLY A N 1
ATOM 740 C CA . GLY A 1 99 ? 2.653 7.726 -14.507 1.00 90.00 99 GLY A CA 1
ATOM 741 C C . GLY A 1 99 ? 3.894 8.528 -14.101 1.00 90.00 99 GLY A C 1
ATOM 742 O O . GLY A 1 99 ? 3.864 9.757 -14.176 1.00 90.00 99 GLY A O 1
ATOM 743 N N . GLY A 1 100 ? 4.953 7.851 -13.654 1.00 89.44 100 GLY A N 1
ATOM 744 C CA . GLY A 1 100 ? 6.147 8.435 -13.045 1.00 89.44 100 GLY A CA 1
ATOM 745 C C . GLY A 1 100 ? 5.931 8.941 -11.611 1.00 89.44 100 GLY A C 1
ATOM 746 O O . GLY A 1 100 ? 4.805 9.109 -11.141 1.00 89.44 100 GLY A O 1
ATOM 747 N N . SER A 1 101 ? 7.027 9.267 -10.921 1.00 87.19 101 SER A N 1
ATOM 748 C CA . SER A 1 101 ? 7.031 9.841 -9.562 1.00 87.19 101 SER A CA 1
ATOM 749 C C . SER A 1 101 ? 6.617 11.326 -9.496 1.00 87.19 101 SER A C 1
ATOM 751 O O . SER A 1 101 ? 6.551 11.917 -8.418 1.00 87.19 101 SER A O 1
ATOM 753 N N . GLY A 1 102 ? 6.278 11.932 -10.641 1.00 89.62 102 GLY A N 1
ATOM 754 C CA . GLY A 1 102 ? 5.795 13.309 -10.750 1.00 89.62 102 GLY A CA 1
ATOM 755 C C . GLY A 1 102 ? 4.325 13.511 -10.350 1.00 89.62 102 GLY A C 1
ATOM 756 O O . GLY A 1 102 ? 3.666 12.653 -9.760 1.00 89.62 102 GLY A O 1
ATOM 757 N N . THR A 1 103 ? 3.773 14.673 -10.708 1.00 91.75 103 THR A N 1
ATOM 758 C CA . THR A 1 103 ? 2.412 15.091 -10.318 1.00 91.75 103 THR A CA 1
ATOM 759 C C . THR A 1 103 ? 1.314 14.157 -10.834 1.00 91.75 103 THR A C 1
ATOM 761 O O . THR A 1 103 ? 0.335 13.917 -10.128 1.00 91.75 103 THR A O 1
ATOM 764 N N . ALA A 1 104 ? 1.473 13.600 -12.038 1.00 92.19 104 ALA A N 1
ATOM 765 C CA . ALA A 1 104 ? 0.490 12.710 -12.654 1.00 92.19 104 ALA A CA 1
ATOM 766 C C . ALA A 1 104 ? 0.372 11.364 -11.917 1.00 92.19 104 ALA A C 1
ATOM 768 O O . ALA A 1 104 ? -0.731 10.987 -11.512 1.00 92.19 104 ALA A O 1
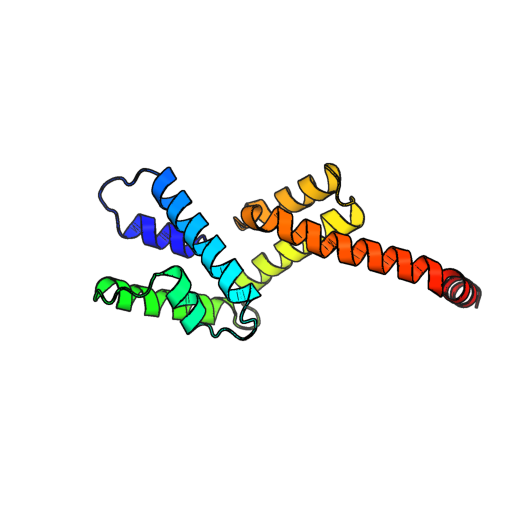ATOM 769 N N . GLY A 1 105 ? 1.491 10.663 -11.692 1.00 91.50 105 GLY A N 1
ATOM 770 C CA . GLY A 1 105 ? 1.492 9.388 -10.970 1.00 91.50 105 GLY A CA 1
ATOM 771 C C . GLY A 1 105 ? 1.100 9.542 -9.503 1.00 91.50 105 GLY A C 1
ATOM 772 O O . GLY A 1 105 ? 0.287 8.762 -9.004 1.00 91.50 105 GLY A O 1
ATOM 773 N N . ARG A 1 106 ? 1.555 10.614 -8.838 1.00 94.50 106 ARG A N 1
ATOM 774 C CA . ARG A 1 106 ? 1.145 10.937 -7.461 1.00 94.50 106 ARG A CA 1
ATOM 775 C C . ARG A 1 106 ? -0.366 11.159 -7.343 1.00 94.50 106 ARG A C 1
ATOM 777 O O . ARG A 1 106 ? -0.984 10.622 -6.430 1.00 94.50 106 ARG A O 1
ATOM 784 N N . LYS A 1 107 ? -0.984 11.876 -8.288 1.00 94.88 107 LYS A N 1
ATOM 785 C CA . LYS A 1 107 ? -2.442 12.085 -8.301 1.00 94.88 107 LYS A CA 1
ATOM 786 C C . LYS A 1 107 ? -3.213 10.778 -8.519 1.00 94.88 107 LYS A C 1
ATOM 788 O O . LYS A 1 107 ? -4.239 10.559 -7.881 1.00 94.88 107 LYS A O 1
ATOM 793 N N . MET A 1 108 ? -2.725 9.891 -9.390 1.00 93.25 108 MET A N 1
ATOM 794 C CA . MET A 1 108 ? -3.332 8.565 -9.579 1.00 93.25 108 MET A CA 1
ATOM 795 C C . MET A 1 108 ? -3.223 7.698 -8.319 1.00 93.25 108 MET A C 1
ATOM 797 O O . MET A 1 108 ? -4.184 7.018 -7.957 1.00 93.25 108 MET A O 1
ATOM 801 N N . ALA A 1 109 ? -2.087 7.762 -7.625 1.00 95.00 109 ALA A N 1
ATOM 802 C CA . ALA A 1 109 ? -1.888 7.063 -6.363 1.00 95.00 109 ALA A CA 1
ATOM 803 C C . ALA A 1 109 ? -2.792 7.591 -5.245 1.00 95.00 109 ALA A C 1
ATOM 805 O O . ALA A 1 109 ? -3.413 6.804 -4.528 1.00 95.00 109 ALA A O 1
ATOM 806 N N . GLU A 1 110 ? -2.941 8.909 -5.142 1.00 94.56 110 GLU A N 1
ATOM 807 C CA . GLU A 1 110 ? -3.839 9.542 -4.177 1.00 94.56 110 GLU A CA 1
ATOM 808 C C . GLU A 1 110 ? -5.294 9.094 -4.381 1.00 94.56 110 GLU A C 1
ATOM 810 O O . GLU A 1 110 ? -5.937 8.635 -3.435 1.00 94.56 110 GLU A O 1
ATOM 815 N N . LEU A 1 111 ? -5.783 9.126 -5.627 1.00 95.12 111 LEU A N 1
ATOM 816 C CA . LEU A 1 111 ? -7.142 8.691 -5.973 1.00 95.12 111 LEU A CA 1
ATOM 817 C C . LEU A 1 111 ? -7.391 7.209 -5.659 1.00 95.12 111 LEU A C 1
ATOM 819 O O . LEU A 1 111 ? -8.510 6.836 -5.305 1.00 95.12 111 LEU A O 1
ATOM 823 N N . ALA A 1 112 ? -6.367 6.361 -5.769 1.00 94.31 112 ALA A N 1
ATOM 824 C CA . ALA A 1 112 ? -6.470 4.945 -5.429 1.00 94.31 112 ALA A CA 1
ATOM 825 C C . ALA A 1 112 ? -6.500 4.699 -3.908 1.00 94.31 112 ALA A C 1
ATOM 827 O O . ALA A 1 112 ? -7.212 3.802 -3.450 1.00 94.31 112 ALA A O 1
ATOM 828 N N . LEU A 1 113 ? -5.772 5.495 -3.116 1.00 93.38 113 LEU A N 1
ATOM 829 C CA . LEU A 1 113 ? -5.671 5.345 -1.656 1.00 93.38 113 LEU A CA 1
ATOM 830 C C . LEU A 1 113 ? -6.805 6.040 -0.886 1.00 93.38 113 LEU A C 1
ATOM 832 O O . LEU A 1 113 ? -7.175 5.597 0.209 1.00 93.38 113 LEU A O 1
ATOM 836 N N . GLN A 1 114 ? -7.381 7.104 -1.448 1.00 92.62 114 GLN A N 1
ATOM 837 C CA . GLN A 1 114 ? -8.440 7.899 -0.821 1.00 92.62 114 GLN A CA 1
ATOM 838 C C . GLN A 1 114 ? -9.660 7.072 -0.362 1.00 92.62 114 GLN A C 1
ATOM 840 O O . GLN A 1 114 ? -10.063 7.232 0.793 1.00 92.62 114 GLN A O 1
ATOM 845 N N . PRO A 1 115 ? -10.212 6.123 -1.149 1.00 89.69 115 PRO A N 1
ATOM 846 C CA . PRO A 1 115 ? -11.377 5.325 -0.745 1.00 89.69 115 PRO A CA 1
ATOM 847 C C . PRO A 1 115 ? -11.133 4.379 0.437 1.00 89.69 115 PRO A C 1
ATOM 849 O O . PRO A 1 115 ? -12.084 3.812 0.977 1.00 89.69 115 PRO A O 1
ATOM 852 N N . VAL A 1 116 ? -9.870 4.153 0.801 1.00 87.75 116 VAL A N 1
ATOM 853 C CA . VAL A 1 116 ? -9.454 3.301 1.926 1.00 87.75 116 VAL A CA 1
ATOM 854 C C . VAL A 1 116 ? -8.933 4.156 3.094 1.00 87.75 116 VAL A C 1
ATOM 856 O O . VAL A 1 116 ? -8.598 3.640 4.159 1.00 87.75 116 VAL A O 1
ATOM 859 N N . GLY A 1 117 ? -8.896 5.484 2.932 1.00 84.31 117 GLY A N 1
ATOM 860 C CA . GLY A 1 117 ? -8.311 6.403 3.909 1.00 84.31 117 GLY A CA 1
ATOM 861 C C . GLY A 1 117 ? -6.798 6.223 4.058 1.00 84.31 117 GLY A C 1
ATOM 862 O O . GLY A 1 117 ? -6.259 6.491 5.130 1.00 84.31 117 GLY A O 1
ATOM 863 N N . GLY A 1 118 ? -6.134 5.729 3.008 1.00 84.38 118 GLY A N 1
ATOM 864 C CA . GLY A 1 118 ? -4.700 5.435 2.978 1.00 84.38 118 GLY A CA 1
ATOM 865 C C . GLY A 1 118 ? -3.839 6.583 2.453 1.00 84.38 118 GLY A C 1
ATOM 866 O O . GLY A 1 1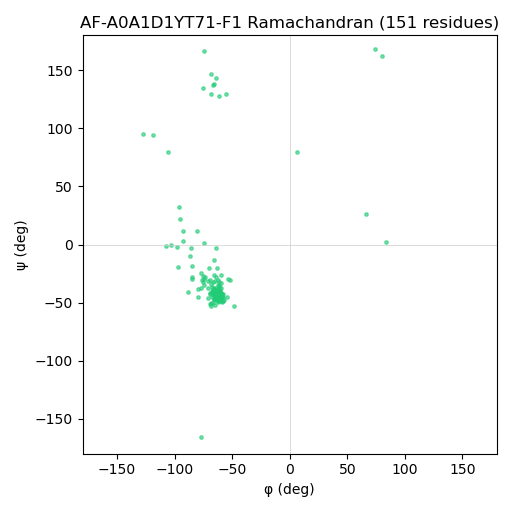18 ? -2.674 6.359 2.159 1.00 84.38 118 GLY A O 1
ATOM 867 N N . THR A 1 119 ? -4.379 7.796 2.302 1.00 87.44 119 THR A N 1
ATOM 868 C CA . THR A 1 119 ? -3.653 8.946 1.724 1.00 87.44 119 THR A CA 1
ATOM 869 C C . THR A 1 119 ? -2.397 9.322 2.508 1.00 87.44 119 THR A C 1
ATOM 871 O O . THR A 1 119 ? -1.442 9.813 1.922 1.00 87.44 119 THR A O 1
ATOM 874 N N . ALA A 1 120 ? -2.353 9.022 3.808 1.00 84.94 120 ALA A N 1
ATOM 875 C CA . ALA A 1 120 ? -1.161 9.202 4.636 1.00 84.94 120 ALA A CA 1
ATOM 876 C C . ALA A 1 120 ? 0.037 8.334 4.195 1.00 84.94 120 ALA A C 1
ATOM 878 O O . ALA A 1 120 ? 1.167 8.650 4.540 1.00 84.94 120 ALA A O 1
ATOM 879 N N . LEU A 1 121 ? -0.202 7.261 3.431 1.00 85.56 121 LEU A N 1
ATOM 880 C CA . LEU A 1 121 ? 0.834 6.361 2.909 1.00 85.56 121 LEU A CA 1
ATOM 881 C C . LEU A 1 121 ? 1.315 6.769 1.507 1.00 85.56 121 LEU A C 1
ATOM 883 O O . LEU A 1 121 ? 2.120 6.062 0.908 1.00 85.56 121 LEU A O 1
ATOM 887 N N . LEU A 1 122 ? 0.811 7.878 0.952 1.00 91.62 122 LEU A N 1
ATOM 888 C CA . LEU A 1 122 ? 1.096 8.282 -0.426 1.00 91.62 122 LEU A CA 1
AT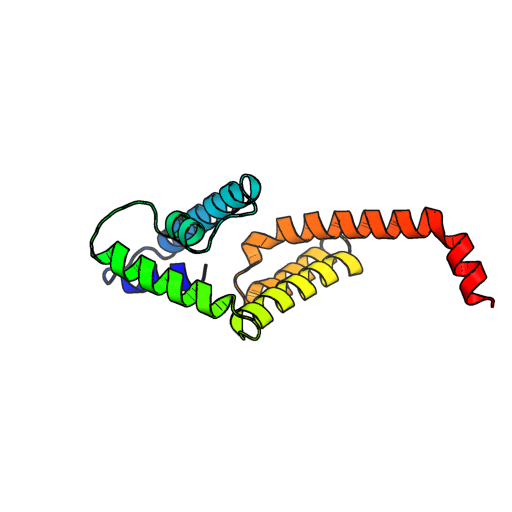OM 889 C C . LEU A 1 122 ? 2.598 8.439 -0.686 1.00 91.62 122 LEU A C 1
ATOM 891 O O . LEU A 1 122 ? 3.095 7.904 -1.672 1.00 91.62 122 LEU A O 1
ATOM 895 N N . ASP A 1 123 ? 3.313 9.134 0.199 1.00 92.00 123 ASP A N 1
ATOM 896 C CA . ASP A 1 123 ? 4.754 9.361 0.047 1.00 92.00 123 ASP A CA 1
ATOM 897 C C . ASP A 1 123 ? 5.539 8.044 0.050 1.00 92.00 123 ASP A C 1
ATOM 899 O O . ASP A 1 123 ? 6.378 7.831 -0.820 1.00 92.00 123 ASP A O 1
ATOM 903 N N . GLN A 1 124 ? 5.186 7.117 0.943 1.00 90.75 124 GLN A N 1
ATOM 904 C CA . GLN A 1 124 ? 5.821 5.799 1.032 1.00 90.75 124 GLN A CA 1
ATOM 905 C C . GLN A 1 124 ? 5.567 4.942 -0.211 1.00 90.75 124 GLN A C 1
ATOM 907 O O . GLN A 1 124 ? 6.458 4.242 -0.689 1.00 90.75 124 GLN A O 1
ATOM 912 N N . VAL A 1 125 ? 4.349 4.992 -0.759 1.00 92.94 125 VAL A N 1
ATOM 913 C CA . VAL A 1 125 ? 4.014 4.274 -1.996 1.00 92.94 125 VAL A CA 1
ATOM 914 C C . VAL A 1 125 ? 4.777 4.854 -3.186 1.00 92.94 125 VAL A C 1
ATOM 916 O O . VAL A 1 125 ? 5.226 4.094 -4.043 1.00 92.94 125 VAL A O 1
ATOM 919 N N . VAL A 1 126 ? 4.942 6.179 -3.243 1.00 94.38 126 VAL A N 1
ATOM 920 C CA . VAL A 1 126 ? 5.727 6.837 -4.297 1.00 94.38 126 VAL A CA 1
ATOM 921 C C . VAL A 1 126 ? 7.200 6.447 -4.198 1.00 94.38 126 VAL A C 1
ATOM 923 O O . VAL A 1 126 ? 7.780 6.075 -5.213 1.00 94.38 126 VAL A O 1
ATOM 926 N N . GLU A 1 127 ? 7.780 6.472 -3.000 1.00 93.25 127 GLU A N 1
ATOM 927 C CA . GLU A 1 127 ? 9.176 6.085 -2.764 1.00 93.25 127 GLU A CA 1
ATOM 928 C C . GLU A 1 127 ? 9.439 4.622 -3.154 1.00 93.25 127 GLU A C 1
ATOM 930 O O . GLU A 1 127 ? 10.358 4.334 -3.920 1.00 93.25 127 GLU A O 1
ATOM 935 N N . MET A 1 128 ? 8.575 3.698 -2.721 1.00 93.31 128 MET A N 1
ATOM 936 C CA . MET A 1 128 ? 8.656 2.287 -3.118 1.00 93.31 128 MET A CA 1
ATOM 937 C C . MET A 1 128 ? 8.561 2.117 -4.642 1.00 93.31 128 MET A C 1
ATOM 939 O O . MET A 1 128 ? 9.307 1.339 -5.239 1.00 93.31 128 MET A O 1
ATOM 943 N N . ALA A 1 129 ? 7.632 2.824 -5.285 1.00 94.00 129 ALA A N 1
ATOM 944 C CA . ALA A 1 129 ? 7.449 2.741 -6.728 1.00 94.00 129 ALA A CA 1
ATOM 945 C C . ALA A 1 129 ? 8.645 3.313 -7.502 1.00 94.00 129 ALA A C 1
ATOM 947 O O . ALA A 1 129 ? 8.968 2.793 -8.569 1.00 94.00 129 ALA A O 1
ATOM 948 N N . ASP A 1 130 ? 9.327 4.327 -6.971 1.00 93.81 130 ASP A N 1
ATOM 949 C CA . ASP A 1 130 ? 10.524 4.904 -7.588 1.00 93.81 130 ASP A CA 1
ATOM 950 C C . ASP A 1 130 ? 11.668 3.878 -7.650 1.00 93.81 130 ASP A C 1
ATOM 952 O O . ASP A 1 130 ? 12.285 3.696 -8.701 1.00 93.81 130 ASP A O 1
ATOM 956 N N . VAL A 1 131 ? 11.855 3.088 -6.585 1.00 94.38 131 VAL A N 1
ATOM 957 C CA . VAL A 1 131 ? 12.797 1.952 -6.582 1.00 94.38 131 VAL A CA 1
ATOM 958 C C . VAL A 1 131 ? 12.458 0.943 -7.686 1.00 94.38 131 VAL A C 1
ATOM 960 O O . VAL A 1 131 ? 13.351 0.476 -8.396 1.00 94.38 131 VAL A O 1
ATOM 963 N N . LEU A 1 132 ? 11.172 0.632 -7.884 1.00 93.56 132 LEU A N 1
ATOM 964 C CA . LEU A 1 132 ? 10.731 -0.271 -8.955 1.00 93.56 132 LEU A CA 1
ATOM 965 C C . LEU A 1 132 ? 10.981 0.314 -10.350 1.00 93.56 132 LEU A C 1
ATOM 967 O O . LEU A 1 132 ? 11.364 -0.427 -11.257 1.00 93.56 132 LEU A O 1
ATOM 971 N N . ILE A 1 133 ? 10.796 1.624 -10.530 1.00 92.62 133 ILE A N 1
ATOM 972 C CA . ILE A 1 133 ? 11.104 2.314 -11.789 1.00 92.62 133 ILE A CA 1
ATOM 973 C C . ILE A 1 133 ? 12.604 2.209 -12.081 1.00 92.62 133 ILE A C 1
ATOM 975 O O . ILE A 1 133 ? 12.981 1.795 -13.178 1.00 92.62 133 ILE A O 1
ATOM 979 N N . VAL A 1 134 ? 13.463 2.514 -11.103 1.00 94.19 134 VAL A N 1
ATOM 980 C CA . VAL A 1 134 ? 14.925 2.402 -11.249 1.00 94.19 134 VAL A CA 1
ATOM 981 C C . VAL A 1 134 ? 15.333 0.968 -11.585 1.00 94.19 134 VAL A C 1
ATOM 983 O O . VAL A 1 134 ? 16.129 0.752 -12.504 1.00 94.19 134 VAL A O 1
ATOM 986 N N . MET A 1 135 ? 14.755 -0.022 -10.900 1.00 93.38 135 MET A N 1
ATOM 987 C CA . MET A 1 135 ? 15.004 -1.437 -11.176 1.00 93.38 135 MET A CA 1
ATOM 988 C C . MET A 1 135 ? 14.594 -1.816 -12.604 1.00 93.38 135 MET A C 1
ATOM 990 O O . MET A 1 135 ? 15.365 -2.469 -13.309 1.00 93.38 135 MET A O 1
ATOM 994 N N . ALA A 1 136 ? 13.417 -1.381 -13.060 1.00 90.75 136 ALA A N 1
ATOM 995 C CA . ALA A 1 136 ? 12.934 -1.651 -14.411 1.00 90.75 136 ALA A CA 1
ATOM 996 C C . ALA A 1 136 ? 13.832 -1.007 -15.480 1.00 90.75 136 ALA A C 1
ATOM 998 O O . ALA A 1 136 ? 14.216 -1.673 -16.442 1.00 90.75 136 ALA A O 1
ATOM 999 N N . VAL A 1 137 ? 14.225 0.257 -15.294 1.00 91.44 137 VAL A N 1
ATOM 1000 C CA . VAL A 1 137 ? 15.136 0.972 -16.205 1.00 91.44 137 VAL A CA 1
ATOM 1001 C C . VAL A 1 137 ? 16.490 0.271 -16.281 1.00 91.44 137 VAL A C 1
ATOM 1003 O O . VAL A 1 137 ? 16.993 0.024 -17.377 1.00 91.44 137 VAL A O 1
ATOM 1006 N N . THR A 1 138 ? 17.049 -0.104 -15.132 1.00 92.81 138 THR A N 1
ATOM 1007 C CA . THR A 1 138 ? 18.336 -0.808 -15.053 1.00 92.81 138 THR A CA 1
ATOM 1008 C C . THR A 1 138 ? 18.252 -2.181 -15.721 1.00 92.81 138 THR A C 1
ATOM 1010 O O . THR A 1 138 ? 19.123 -2.543 -16.510 1.00 92.81 138 THR A O 1
ATOM 1013 N N . SER A 1 139 ? 17.168 -2.927 -15.481 1.00 91.56 139 SER A N 1
ATOM 1014 C CA . SER A 1 139 ? 16.939 -4.230 -16.110 1.00 91.56 139 SER A CA 1
ATOM 1015 C C . SER A 1 139 ? 16.869 -4.113 -17.632 1.00 91.56 139 SER A C 1
ATOM 1017 O O . SER A 1 139 ? 17.518 -4.884 -18.336 1.00 91.56 139 SER A O 1
ATOM 1019 N N . VAL A 1 140 ? 16.163 -3.107 -18.156 1.00 91.25 140 VAL A N 1
ATOM 1020 C CA . VAL A 1 140 ? 16.130 -2.846 -19.599 1.00 91.25 140 VAL A CA 1
ATOM 1021 C C . VAL A 1 140 ? 17.519 -2.480 -20.114 1.00 91.25 140 VAL A C 1
ATOM 1023 O O . VAL A 1 140 ? 17.937 -3.015 -21.129 1.00 91.25 140 VAL A O 1
ATOM 1026 N N . GLN A 1 141 ? 18.273 -1.614 -19.439 1.00 91.94 141 GLN A N 1
ATOM 1027 C CA . GLN A 1 141 ? 19.613 -1.231 -19.903 1.00 91.94 141 GLN A CA 1
ATOM 1028 C C . GLN A 1 141 ? 20.580 -2.418 -19.993 1.00 91.94 141 GLN A C 1
ATOM 1030 O O . GLN A 1 141 ? 21.348 -2.497 -20.949 1.00 91.94 141 GLN A O 1
ATOM 1035 N N . ILE A 1 142 ? 20.522 -3.344 -19.034 1.00 93.12 142 ILE A N 1
ATOM 1036 C CA . ILE A 1 142 ? 21.413 -4.511 -18.986 1.00 93.12 142 ILE A CA 1
ATOM 1037 C C . ILE A 1 142 ? 20.943 -5.609 -19.945 1.00 93.12 142 ILE A C 1
ATOM 1039 O O . ILE A 1 142 ? 21.749 -6.196 -20.665 1.00 93.12 142 ILE A O 1
ATOM 1043 N N . HIS A 1 143 ? 19.642 -5.904 -19.958 1.00 92.62 143 HIS A N 1
ATOM 1044 C CA . HIS A 1 143 ? 19.103 -7.094 -20.617 1.00 92.62 143 HIS A CA 1
ATOM 1045 C C . HIS A 1 143 ? 18.422 -6.812 -21.960 1.00 92.62 143 HIS A C 1
ATOM 1047 O O . HIS A 1 143 ? 17.976 -7.760 -22.601 1.00 92.62 143 HIS A O 1
ATOM 1053 N N . ARG A 1 144 ? 18.352 -5.554 -22.427 1.00 90.25 144 ARG A N 1
ATOM 1054 C CA . ARG A 1 144 ? 17.706 -5.182 -23.703 1.00 90.25 144 ARG A CA 1
ATOM 1055 C C . ARG A 1 144 ? 18.141 -6.067 -24.863 1.00 90.25 144 ARG A C 1
ATOM 1057 O O . ARG A 1 144 ? 17.282 -6.653 -25.502 1.00 90.25 144 ARG A O 1
ATOM 1064 N N . ALA A 1 145 ? 19.447 -6.200 -25.089 1.00 88.12 145 ALA A N 1
ATOM 1065 C CA . ALA A 1 145 ? 19.965 -6.983 -26.210 1.00 88.12 145 ALA A CA 1
ATOM 1066 C C . ALA A 1 145 ? 19.548 -8.462 -26.125 1.00 88.12 145 ALA A C 1
ATOM 1068 O O . ALA A 1 145 ? 19.253 -9.091 -27.133 1.00 88.12 145 ALA A O 1
ATOM 1069 N N . TRP A 1 146 ? 19.475 -9.015 -24.911 1.00 87.75 146 TRP A N 1
ATOM 1070 C CA . TRP A 1 146 ? 18.995 -10.378 -24.703 1.00 87.75 146 TRP A CA 1
ATOM 1071 C C . TRP A 1 146 ? 17.491 -10.506 -24.980 1.00 87.75 146 TRP A C 1
ATOM 1073 O O . TRP A 1 146 ? 17.081 -11.459 -25.638 1.00 87.75 146 TRP A O 1
ATOM 1083 N N . TYR A 1 147 ? 16.678 -9.539 -24.536 1.00 86.38 147 TYR A N 1
ATOM 1084 C CA . TYR A 1 147 ? 15.242 -9.506 -24.834 1.00 86.38 147 TYR A CA 1
ATOM 1085 C C . TYR A 1 147 ? 14.955 -9.333 -26.330 1.00 86.38 147 TYR A C 1
ATOM 1087 O O . TYR A 1 147 ? 14.042 -9.974 -26.839 1.00 86.38 147 TYR A O 1
ATOM 1095 N N . GLU A 1 148 ? 15.728 -8.502 -27.032 1.00 91.44 148 GLU A N 1
ATOM 1096 C CA . GLU A 1 148 ? 15.608 -8.296 -28.482 1.00 91.44 148 GLU A CA 1
ATOM 1097 C C . GLU A 1 148 ? 15.881 -9.606 -29.239 1.00 91.44 148 GLU A C 1
ATOM 1099 O O . GLU A 1 148 ? 15.033 -10.040 -30.013 1.00 91.44 148 GLU A O 1
ATOM 1104 N N . CYS A 1 149 ? 16.961 -10.326 -28.907 1.00 88.69 149 CYS A N 1
ATOM 1105 C CA . CYS A 1 149 ? 17.244 -11.645 -29.490 1.00 88.69 149 CYS A CA 1
ATOM 1106 C C . CYS A 1 149 ? 16.144 -12.692 -29.227 1.00 88.69 149 CYS A C 1
ATOM 1108 O O . CYS A 1 149 ? 15.935 -13.583 -30.043 1.00 88.69 149 CYS A O 1
ATOM 1110 N N . LEU A 1 150 ? 15.463 -12.624 -28.079 1.00 89.12 150 LEU A N 1
ATOM 1111 C CA . LEU A 1 150 ? 14.395 -13.562 -27.707 1.00 89.12 150 LEU A CA 1
ATOM 1112 C C . LEU A 1 150 ? 13.084 -13.299 -28.455 1.00 89.12 150 LEU A C 1
ATOM 1114 O O . LEU A 1 150 ? 12.288 -14.216 -28.618 1.00 89.12 150 LEU A O 1
ATOM 1118 N N . LEU A 1 151 ? 12.847 -12.052 -28.868 1.00 88.31 151 LEU A N 1
ATOM 1119 C CA . LEU A 1 151 ? 11.656 -11.647 -29.620 1.00 88.31 151 LEU A CA 1
ATOM 1120 C C . LEU A 1 151 ? 11.805 -11.867 -31.133 1.00 88.31 151 LEU A C 1
ATOM 1122 O O . LEU A 1 151 ? 10.801 -11.885 -31.840 1.00 88.31 151 LEU A O 1
ATOM 1126 N N . GLU A 1 152 ? 13.037 -12.008 -31.621 1.00 81.94 152 GLU A N 1
ATOM 1127 C CA . GLU A 1 152 ? 13.355 -12.308 -33.024 1.00 81.94 152 GLU A CA 1
ATOM 1128 C C . GLU A 1 152 ? 13.371 -13.817 -33.348 1.00 81.94 152 GLU A C 1
ATOM 1130 O O . GLU A 1 152 ? 13.446 -14.182 -34.523 1.00 81.94 152 GLU A O 1
ATOM 1135 N N . ALA A 1 153 ? 13.297 -14.683 -32.330 1.00 57.31 153 ALA A N 1
ATOM 1136 C CA . ALA A 1 153 ? 13.267 -16.147 -32.444 1.00 57.31 153 ALA A CA 1
ATOM 1137 C C . ALA A 1 153 ? 11.835 -16.707 -32.456 1.00 57.31 153 ALA A C 1
ATOM 1139 O O . ALA A 1 153 ? 11.611 -17.700 -33.189 1.00 57.31 153 ALA A O 1
#

Solvent-accessible surface area (backbone atoms only — not comparable to full-atom values): 8452 Å² total; per-residue (Å²): 110,68,65,58,50,53,53,58,58,68,73,41,89,67,81,67,58,72,64,58,60,50,49,53,48,51,51,30,52,50,53,44,51,56,48,47,72,76,44,79,84,66,50,68,64,59,55,43,40,54,62,71,48,88,66,84,49,74,71,46,52,58,47,48,54,52,49,38,52,50,50,55,53,35,70,37,91,89,28,68,60,42,52,52,50,52,48,23,52,50,48,13,31,50,26,18,55,76,46,35,83,49,73,64,3,48,51,43,19,39,65,36,19,49,88,74,69,41,52,89,47,44,67,59,42,43,54,56,24,48,55,50,44,53,50,52,53,51,48,46,72,74,41,41,71,58,54,53,59,63,73,74,107